Protein AF-A0A1E7I0K9-F1 (afdb_monomer)

pLDDT: mean 73.67, std 12.66, range [32.66, 89.25]

Solvent-accessible surface area (backbone atoms only — not comparable to full-atom values): 7750 Å² total; 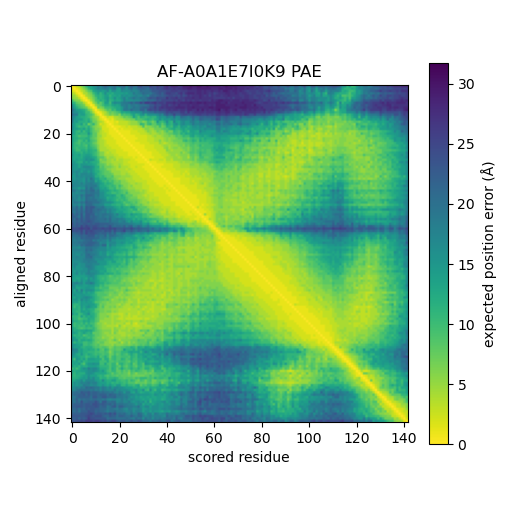per-residue (Å²): 136,71,78,50,78,56,78,58,86,56,80,85,50,50,67,59,52,52,52,54,49,51,54,52,34,52,51,27,48,54,51,21,54,49,36,53,50,50,47,52,51,50,51,54,49,50,53,52,54,50,54,51,52,49,57,52,44,71,72,54,91,46,74,67,61,40,52,53,49,52,52,52,50,52,54,49,50,52,52,52,52,54,50,46,54,51,44,51,22,52,25,35,11,27,48,47,30,28,53,52,48,52,49,54,51,53,48,41,72,77,35,70,74,58,75,50,82,50,68,88,67,35,69,71,26,35,69,44,41,68,58,54,52,52,53,52,53,56,60,75,77,109

Sequence (142 aa):
MLNIELKAKGWRNVPHKIGLLNILIEQAEAKGNHLDRLRQINFSMTLFIFAGLIGFGLNQQGLILRLCVIVVLICFMIFLSRYDNHLHKASHGWRKTRDNLILNLSELINDPYTILNLQTYCPEGEEKARDEDCDNIQKLWL

Structure (mmCIF, N/CA/C/O backbone):
data_AF-A0A1E7I0K9-F1
#
_entry.id   AF-A0A1E7I0K9-F1
#
loop_
_atom_site.group_PDB
_atom_site.id
_atom_site.type_symbol
_atom_site.label_atom_id
_atom_site.label_alt_id
_atom_site.label_comp_id
_atom_site.label_asym_id
_atom_site.label_entity_id
_atom_site.label_seq_id
_atom_site.pdbx_PDB_ins_code
_atom_site.Cartn_x
_atom_site.Cartn_y
_atom_site.Cartn_z
_atom_site.occupancy
_atom_site.B_iso_or_equiv
_atom_site.auth_seq_id
_atom_site.auth_comp_id
_atom_site.auth_asym_id
_atom_site.auth_atom_id
_atom_site.pdbx_PDB_model_num
ATOM 1 N N . MET A 1 1 ? 17.348 -6.706 -2.896 1.00 33.50 1 MET A N 1
ATOM 2 C CA . MET A 1 1 ? 17.410 -5.774 -4.039 1.00 33.50 1 MET A CA 1
ATOM 3 C C . MET A 1 1 ? 17.908 -6.578 -5.231 1.00 33.50 1 MET A C 1
ATOM 5 O O . MET A 1 1 ? 19.041 -7.035 -5.185 1.00 33.50 1 MET A O 1
ATOM 9 N N . LEU A 1 2 ? 17.049 -6.897 -6.203 1.00 32.66 2 LEU A N 1
ATOM 10 C CA . LEU A 1 2 ? 17.462 -7.651 -7.393 1.00 32.66 2 LEU A CA 1
ATOM 11 C C . LEU A 1 2 ? 17.765 -6.623 -8.487 1.00 32.66 2 LEU A C 1
ATOM 13 O O . LEU A 1 2 ? 16.839 -6.016 -9.018 1.00 32.66 2 LEU A O 1
ATOM 17 N N . ASN A 1 3 ? 19.050 -6.367 -8.736 1.00 38.56 3 ASN A N 1
ATOM 18 C CA . ASN A 1 3 ? 19.500 -5.406 -9.740 1.00 38.56 3 ASN A CA 1
ATOM 19 C C . ASN A 1 3 ? 19.616 -6.142 -11.078 1.00 38.56 3 ASN A C 1
ATOM 21 O O . ASN A 1 3 ? 20.462 -7.024 -11.223 1.00 38.56 3 ASN A O 1
ATOM 25 N N . ILE A 1 4 ? 18.730 -5.845 -12.028 1.00 50.22 4 ILE A N 1
ATOM 26 C CA . ILE A 1 4 ? 18.767 -6.461 -13.358 1.00 50.22 4 ILE A CA 1
ATOM 27 C C . ILE A 1 4 ? 19.453 -5.473 -14.305 1.00 50.22 4 ILE A C 1
ATOM 29 O O . ILE A 1 4 ? 18.836 -4.516 -14.767 1.00 50.22 4 ILE A O 1
ATOM 33 N N . GLU A 1 5 ? 20.732 -5.714 -14.600 1.00 48.47 5 GLU A N 1
ATOM 34 C CA . GLU A 1 5 ? 21.473 -4.960 -15.616 1.00 48.47 5 GLU A CA 1
ATOM 35 C C . GLU A 1 5 ? 21.166 -5.511 -17.016 1.00 48.47 5 GLU A C 1
ATOM 37 O O . GLU A 1 5 ? 21.614 -6.594 -17.400 1.00 48.47 5 GLU A O 1
ATOM 42 N N . LEU A 1 6 ? 20.415 -4.756 -17.822 1.00 53.12 6 LEU A N 1
ATOM 43 C CA . LEU A 1 6 ? 20.135 -5.122 -19.213 1.00 53.12 6 LEU A CA 1
ATOM 44 C C . LEU A 1 6 ? 21.111 -4.427 -20.170 1.00 53.12 6 LEU A C 1
ATOM 46 O O . LEU A 1 6 ? 20.832 -3.352 -20.706 1.00 53.12 6 LEU A O 1
ATOM 50 N N . LYS A 1 7 ? 22.240 -5.072 -20.479 1.00 47.78 7 LYS A N 1
ATOM 51 C CA . LYS A 1 7 ? 23.208 -4.567 -21.470 1.00 47.78 7 LYS A CA 1
ATOM 52 C C . LYS A 1 7 ? 22.760 -4.903 -22.902 1.00 47.78 7 LYS A C 1
ATOM 54 O O . LYS A 1 7 ? 22.631 -6.070 -23.262 1.00 47.78 7 LYS A O 1
ATOM 59 N N . ALA A 1 8 ? 22.500 -3.894 -23.743 1.00 49.53 8 ALA A N 1
ATOM 60 C CA . ALA A 1 8 ? 22.163 -4.117 -25.156 1.00 49.53 8 ALA A CA 1
ATOM 61 C C . ALA A 1 8 ? 23.432 -4.271 -26.007 1.00 49.53 8 ALA A C 1
ATOM 63 O O . ALA A 1 8 ? 24.223 -3.342 -26.129 1.00 49.53 8 ALA A O 1
ATOM 64 N N . LYS A 1 9 ? 23.586 -5.414 -26.680 1.00 44.59 9 LYS A N 1
ATOM 65 C CA . LYS A 1 9 ? 24.365 -5.507 -27.924 1.00 44.59 9 LYS A CA 1
ATOM 66 C C . LYS A 1 9 ? 23.399 -5.377 -29.112 1.00 44.59 9 LYS A C 1
ATOM 68 O O . LYS A 1 9 ? 22.933 -6.377 -29.645 1.00 44.59 9 LYS A O 1
ATOM 73 N N . GLY A 1 10 ? 23.085 -4.139 -29.500 1.00 50.81 10 GLY A N 1
ATOM 74 C CA . GLY A 1 10 ? 22.379 -3.803 -30.747 1.00 50.81 10 GLY A CA 1
ATOM 75 C C . GLY A 1 10 ? 20.839 -3.841 -30.727 1.00 50.81 10 GLY A C 1
ATOM 76 O O . GLY A 1 10 ? 20.209 -4.417 -29.839 1.00 50.81 10 GLY A O 1
ATOM 77 N N . TRP A 1 11 ? 20.250 -3.243 -31.774 1.00 50.62 11 TRP A N 1
ATOM 78 C CA . TRP A 1 11 ? 18.811 -2.997 -31.996 1.00 50.62 11 TRP A CA 1
ATOM 79 C C . TRP A 1 11 ? 17.902 -4.238 -31.919 1.00 50.62 11 TRP A C 1
ATOM 81 O O . TRP A 1 11 ? 16.704 -4.112 -31.685 1.00 50.62 11 TRP A O 1
ATOM 91 N N . ARG A 1 12 ? 18.456 -5.450 -32.055 1.00 54.59 12 ARG A N 1
ATOM 92 C CA . ARG A 1 12 ? 17.699 -6.716 -31.989 1.00 54.59 12 ARG A CA 1
ATOM 93 C C . ARG A 1 12 ? 17.080 -7.003 -30.617 1.00 54.59 12 ARG A C 1
ATOM 95 O O . ARG A 1 12 ? 16.082 -7.709 -30.552 1.00 54.59 12 ARG A O 1
ATOM 102 N N . ASN A 1 13 ? 17.634 -6.444 -29.540 1.00 62.62 13 ASN A N 1
ATOM 103 C CA . ASN A 1 13 ? 17.165 -6.709 -28.174 1.00 62.62 13 ASN A CA 1
ATOM 104 C C . ASN A 1 13 ? 16.225 -5.621 -27.626 1.00 62.62 13 ASN A C 1
ATOM 106 O O . ASN A 1 13 ? 15.636 -5.807 -26.565 1.00 62.62 13 ASN A O 1
ATOM 110 N N . VAL A 1 14 ? 16.063 -4.503 -28.340 1.00 64.12 14 VAL A N 1
ATOM 111 C CA . VAL A 1 14 ? 15.191 -3.381 -27.954 1.00 64.12 14 VAL A CA 1
ATOM 112 C C . VAL A 1 14 ? 13.721 -3.804 -27.783 1.00 64.12 14 VAL A C 1
ATOM 114 O O . VAL A 1 14 ? 13.178 -3.540 -26.711 1.00 64.12 14 VAL A O 1
ATOM 117 N N . PRO A 1 15 ? 13.076 -4.533 -28.722 1.00 70.12 15 PRO A N 1
ATOM 118 C CA . PRO A 1 15 ? 11.684 -4.961 -28.536 1.00 70.12 15 PRO A CA 1
ATOM 119 C C . PRO A 1 15 ? 11.502 -5.907 -27.339 1.00 70.12 15 PRO A C 1
ATOM 121 O O . PRO A 1 15 ? 10.500 -5.821 -26.633 1.00 70.12 15 PRO A O 1
ATOM 124 N N . HIS A 1 16 ? 12.489 -6.762 -27.047 1.00 70.44 16 HIS A N 1
ATOM 125 C CA . HIS A 1 16 ? 12.440 -7.637 -25.872 1.00 70.44 16 HIS A CA 1
ATOM 126 C C . HIS A 1 16 ? 12.564 -6.841 -24.560 1.00 70.44 16 HIS A C 1
ATOM 128 O O . HIS A 1 16 ? 11.843 -7.122 -23.601 1.00 70.44 16 HIS A O 1
ATOM 134 N N . LYS A 1 17 ? 13.445 -5.834 -24.512 1.00 68.50 17 LYS A N 1
ATOM 135 C CA . LYS A 1 17 ? 13.586 -4.943 -23.351 1.00 68.50 17 LYS A CA 1
ATOM 136 C C . LYS A 1 17 ? 12.319 -4.124 -23.097 1.00 68.50 17 LYS A C 1
ATOM 138 O O . LYS A 1 17 ? 11.888 -4.036 -21.954 1.00 68.50 17 LYS A O 1
ATOM 143 N N . ILE A 1 18 ? 11.709 -3.587 -24.156 1.00 75.62 18 ILE A N 1
ATOM 144 C CA . ILE A 1 18 ? 10.428 -2.867 -24.085 1.00 75.62 18 ILE A CA 1
ATOM 145 C C . ILE A 1 18 ? 9.327 -3.788 -23.545 1.00 75.62 18 ILE A C 1
ATOM 147 O O . ILE A 1 18 ? 8.600 -3.402 -22.636 1.00 75.62 18 ILE A O 1
ATOM 151 N N . GLY A 1 19 ? 9.251 -5.033 -24.030 1.00 77.31 19 GLY A N 1
ATOM 152 C CA . GLY A 1 19 ? 8.293 -6.020 -23.526 1.00 77.31 19 GLY A CA 1
ATOM 153 C C . GLY A 1 19 ? 8.469 -6.333 -22.036 1.00 77.31 19 GLY A C 1
ATOM 154 O O . GLY A 1 19 ? 7.489 -6.368 -21.297 1.00 77.31 19 GLY A O 1
ATOM 155 N N . LEU A 1 20 ? 9.712 -6.502 -21.568 1.00 77.00 20 LEU A N 1
ATOM 156 C CA . LEU A 1 20 ? 9.998 -6.707 -20.141 1.00 77.00 20 LEU A CA 1
ATOM 157 C C . LEU A 1 20 ? 9.619 -5.488 -19.292 1.00 77.00 20 LEU A C 1
ATOM 159 O O . LEU A 1 20 ? 9.048 -5.661 -18.217 1.00 77.00 20 LEU A O 1
ATOM 163 N N . LEU A 1 21 ? 9.902 -4.270 -19.764 1.00 76.00 21 LEU A N 1
ATOM 164 C CA . LEU A 1 21 ? 9.496 -3.054 -19.061 1.00 76.00 21 LEU A CA 1
ATOM 165 C C . LEU A 1 21 ? 7.976 -2.927 -18.966 1.00 76.00 21 LEU A C 1
ATOM 167 O O . LEU A 1 21 ? 7.480 -2.632 -17.885 1.00 76.00 21 LEU A O 1
ATOM 171 N N . ASN A 1 22 ? 7.244 -3.198 -20.047 1.00 80.88 22 ASN A N 1
ATOM 172 C CA . ASN A 1 22 ? 5.782 -3.149 -20.032 1.00 80.88 22 ASN A CA 1
ATOM 173 C C . ASN A 1 22 ? 5.193 -4.125 -19.007 1.00 80.88 22 ASN A C 1
ATOM 175 O O . ASN A 1 22 ? 4.329 -3.734 -18.230 1.00 80.88 22 ASN A O 1
ATOM 179 N N . ILE A 1 23 ? 5.722 -5.351 -18.921 1.00 83.44 23 ILE A N 1
ATOM 180 C CA . ILE A 1 23 ? 5.297 -6.323 -17.901 1.00 83.44 23 ILE A CA 1
ATOM 181 C C . ILE A 1 23 ? 5.558 -5.784 -16.486 1.00 83.44 23 ILE A C 1
ATOM 183 O O . ILE A 1 23 ? 4.717 -5.930 -15.601 1.00 83.44 23 ILE A O 1
ATOM 187 N N . LEU A 1 24 ? 6.714 -5.155 -16.247 1.00 77.56 24 LEU A N 1
ATOM 188 C CA . LEU A 1 24 ? 7.040 -4.577 -14.939 1.00 77.56 24 LEU A CA 1
ATOM 189 C C . LEU A 1 24 ? 6.154 -3.367 -14.598 1.00 77.56 24 LEU A C 1
ATOM 191 O O . LEU A 1 24 ? 5.765 -3.218 -13.440 1.00 77.56 24 LEU A O 1
ATOM 195 N N . ILE A 1 25 ? 5.807 -2.539 -15.587 1.00 82.69 25 ILE A N 1
ATOM 196 C CA . ILE A 1 25 ? 4.885 -1.403 -15.438 1.00 82.69 25 ILE A CA 1
ATOM 197 C C . ILE A 1 25 ? 3.489 -1.909 -15.065 1.00 82.69 25 ILE A C 1
ATOM 199 O O . ILE A 1 25 ? 2.944 -1.472 -14.053 1.00 82.69 25 ILE A O 1
ATOM 203 N N . GLU A 1 26 ? 2.949 -2.875 -15.814 1.00 83.12 26 GLU A N 1
ATOM 204 C CA . GLU A 1 26 ? 1.640 -3.479 -15.532 1.00 83.12 26 GLU A CA 1
ATOM 205 C C . GLU A 1 26 ? 1.602 -4.118 -14.139 1.00 83.12 26 GLU A C 1
ATOM 207 O O . GLU A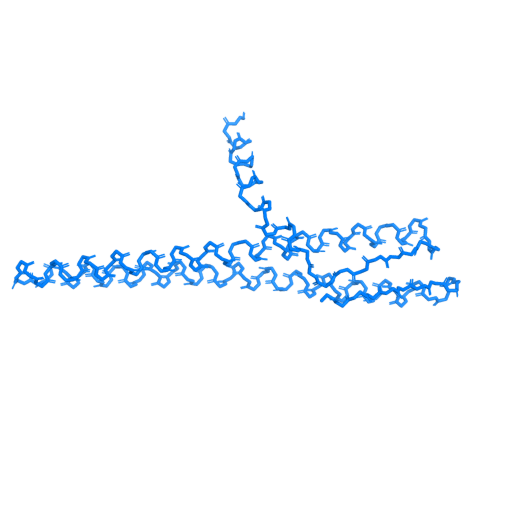 1 26 ? 0.629 -3.962 -13.400 1.00 83.12 26 GLU A O 1
ATOM 212 N N . GLN A 1 27 ? 2.675 -4.801 -13.728 1.00 80.94 27 GLN A N 1
ATOM 213 C CA . GLN A 1 27 ? 2.772 -5.372 -12.384 1.00 80.94 27 GLN A CA 1
ATOM 214 C C . GLN A 1 27 ? 2.818 -4.301 -11.289 1.00 80.94 27 GLN A C 1
ATOM 216 O O . GLN A 1 27 ? 2.181 -4.473 -10.246 1.00 80.94 27 GLN A O 1
ATOM 221 N N . ALA A 1 28 ? 3.568 -3.215 -11.493 1.00 75.62 28 ALA A N 1
ATOM 222 C CA . ALA A 1 28 ? 3.644 -2.114 -10.537 1.00 75.62 28 ALA A CA 1
ATOM 223 C C . ALA A 1 28 ? 2.289 -1.402 -10.397 1.00 75.62 28 ALA A C 1
ATOM 225 O O . ALA A 1 28 ? 1.843 -1.139 -9.279 1.00 75.62 28 ALA A O 1
ATOM 226 N N . GLU A 1 29 ? 1.596 -1.167 -11.512 1.00 80.12 29 GLU A N 1
ATOM 227 C CA . GLU A 1 29 ? 0.260 -0.573 -11.533 1.00 80.12 29 GLU A CA 1
ATOM 228 C C . GLU A 1 29 ? -0.787 -1.484 -10.881 1.00 80.12 29 GLU A C 1
ATOM 230 O O . GLU A 1 29 ? -1.545 -1.038 -10.017 1.00 80.12 29 GLU A O 1
ATOM 235 N N . ALA A 1 30 ? -0.788 -2.780 -11.209 1.00 81.75 30 ALA A N 1
ATOM 236 C CA . ALA A 1 30 ? -1.682 -3.752 -10.590 1.00 81.75 30 ALA A CA 1
ATOM 237 C C . ALA A 1 30 ? -1.488 -3.817 -9.067 1.00 81.75 30 ALA A C 1
ATOM 239 O O . ALA A 1 30 ? -2.468 -3.889 -8.323 1.00 81.75 30 ALA A O 1
ATOM 240 N N . LYS A 1 31 ? -0.239 -3.747 -8.584 1.00 78.81 31 LYS A N 1
ATOM 241 C CA . LYS A 1 31 ? 0.062 -3.713 -7.145 1.00 78.81 31 LYS A CA 1
ATOM 242 C C . LYS A 1 31 ? -0.387 -2.415 -6.480 1.00 78.81 31 LYS A C 1
ATOM 244 O O . LYS A 1 31 ? -0.998 -2.491 -5.416 1.00 78.81 31 LYS A O 1
ATOM 249 N N . GLY A 1 32 ? -0.145 -1.259 -7.099 1.00 76.06 32 GLY A N 1
ATOM 250 C CA . GLY A 1 32 ? -0.649 0.027 -6.606 1.00 76.06 32 GLY A CA 1
ATOM 251 C C . GLY A 1 32 ? -2.176 0.026 -6.472 1.00 76.06 32 GLY A C 1
ATOM 252 O O . GLY A 1 32 ? -2.709 0.268 -5.390 1.00 76.06 32 GLY A O 1
ATOM 253 N N . ASN A 1 33 ? -2.879 -0.384 -7.532 1.00 81.69 33 ASN A N 1
ATOM 254 C CA . ASN A 1 33 ? -4.342 -0.476 -7.547 1.00 81.69 33 ASN A CA 1
ATOM 255 C C . ASN A 1 33 ? -4.881 -1.499 -6.534 1.00 81.69 33 ASN A C 1
ATOM 257 O O . ASN A 1 33 ? -5.922 -1.278 -5.909 1.00 81.69 33 ASN A O 1
ATOM 261 N N . HIS A 1 34 ? -4.183 -2.621 -6.339 1.00 83.25 34 HIS A N 1
ATOM 262 C CA . HIS A 1 34 ? -4.561 -3.613 -5.335 1.00 83.25 34 HIS A CA 1
ATOM 263 C C . HIS A 1 34 ? -4.463 -3.052 -3.910 1.00 83.25 34 HIS A C 1
ATOM 265 O O . HIS A 1 34 ? -5.373 -3.264 -3.107 1.00 83.25 34 HIS A O 1
ATOM 271 N N . LEU A 1 35 ? -3.401 -2.303 -3.605 1.00 80.50 35 LEU A N 1
ATOM 272 C CA . LEU A 1 35 ? -3.226 -1.659 -2.303 1.00 80.50 35 LEU A CA 1
ATOM 273 C C . LEU A 1 35 ? -4.290 -0.588 -2.054 1.00 80.50 35 LEU A C 1
ATOM 275 O O . LEU A 1 35 ? -4.876 -0.563 -0.974 1.00 80.50 35 LEU A O 1
ATOM 279 N N . ASP A 1 36 ? -4.611 0.235 -3.052 1.00 78.50 36 ASP A N 1
ATOM 280 C CA . ASP A 1 36 ? -5.677 1.237 -2.938 1.00 78.50 36 ASP A CA 1
ATOM 281 C C . ASP A 1 36 ? -7.048 0.584 -2.685 1.00 78.50 36 ASP A C 1
ATOM 283 O O . ASP A 1 36 ? -7.808 1.027 -1.818 1.00 78.50 36 ASP A O 1
ATOM 287 N N . ARG A 1 37 ? -7.339 -0.541 -3.351 1.00 82.38 37 ARG A N 1
ATOM 288 C CA . ARG A 1 37 ? -8.552 -1.329 -3.087 1.00 82.38 37 ARG A CA 1
ATOM 289 C C . ARG A 1 37 ? -8.578 -1.892 -1.664 1.00 82.38 37 ARG A C 1
ATOM 291 O O . ARG A 1 37 ? -9.624 -1.858 -1.017 1.00 82.38 37 ARG A O 1
ATOM 298 N N . LEU A 1 38 ? -7.450 -2.396 -1.159 1.00 81.94 38 LEU A N 1
ATOM 299 C CA . LEU A 1 38 ? -7.342 -2.877 0.222 1.00 81.94 38 LEU A CA 1
ATOM 300 C C . LEU A 1 38 ? -7.570 -1.754 1.235 1.00 81.94 38 LEU A C 1
ATOM 302 O O . LEU A 1 38 ? -8.259 -1.978 2.228 1.00 81.94 38 LEU A O 1
ATOM 306 N N . ARG A 1 39 ? -7.068 -0.542 0.972 1.00 83.06 39 ARG A N 1
ATOM 307 C CA . ARG A 1 39 ? -7.334 0.637 1.811 1.00 83.06 39 ARG A CA 1
ATOM 308 C C . ARG A 1 39 ? -8.818 0.979 1.853 1.00 83.06 39 ARG A C 1
ATOM 310 O O . ARG A 1 39 ? -9.364 1.176 2.935 1.00 83.06 39 ARG A O 1
ATOM 317 N N . GLN A 1 40 ? -9.494 0.969 0.703 1.00 82.56 40 GLN A N 1
ATOM 318 C CA . GLN A 1 40 ? -10.935 1.219 0.638 1.00 82.56 40 GLN A CA 1
ATOM 319 C C . GLN A 1 40 ? -11.734 0.168 1.426 1.00 82.56 40 GLN A C 1
ATOM 321 O O . GLN A 1 40 ? -12.612 0.524 2.209 1.00 82.56 40 GLN A O 1
ATOM 326 N N . ILE A 1 41 ? -11.389 -1.117 1.283 1.00 85.12 41 ILE A N 1
ATOM 327 C CA . ILE A 1 41 ? -12.011 -2.206 2.055 1.00 85.12 41 ILE A CA 1
ATOM 328 C C . ILE A 1 41 ? -11.741 -2.030 3.552 1.00 85.12 41 ILE A C 1
ATOM 330 O O . ILE A 1 41 ? -12.663 -2.159 4.357 1.00 85.12 41 ILE A O 1
ATOM 334 N N . ASN A 1 42 ? -10.502 -1.709 3.931 1.00 81.25 42 ASN A N 1
ATOM 335 C CA . ASN A 1 42 ? -10.123 -1.488 5.321 1.00 81.25 42 ASN A CA 1
ATOM 336 C C . ASN A 1 42 ? -10.924 -0.331 5.933 1.00 81.25 42 ASN A C 1
ATOM 338 O O . ASN A 1 42 ? -11.459 -0.468 7.031 1.00 81.25 42 ASN A O 1
ATOM 342 N N . PHE A 1 43 ? -11.088 0.774 5.204 1.00 82.31 43 PHE A N 1
ATOM 343 C CA . PHE A 1 43 ? -11.906 1.907 5.632 1.00 82.31 43 PHE A CA 1
ATOM 344 C C . PHE A 1 43 ? -13.381 1.518 5.820 1.00 82.31 43 PHE A C 1
ATOM 346 O O . PHE A 1 43 ? -13.963 1.792 6.870 1.00 82.31 43 PHE A O 1
ATOM 353 N N . SER A 1 44 ? -13.977 0.810 4.855 1.00 83.62 44 SER A N 1
ATOM 354 C CA . SER A 1 44 ? -15.363 0.335 4.961 1.00 83.62 44 SER A CA 1
ATOM 355 C C . SER A 1 44 ? -15.570 -0.632 6.133 1.00 83.62 44 SER A C 1
ATOM 357 O O . SER A 1 44 ? -16.536 -0.488 6.881 1.00 83.62 44 SER A O 1
ATOM 359 N N . MET A 1 45 ? -14.651 -1.581 6.340 1.00 81.12 45 MET A N 1
ATOM 360 C CA . MET A 1 45 ? -14.700 -2.511 7.475 1.00 81.12 45 MET A CA 1
ATOM 361 C C . MET A 1 45 ? -14.544 -1.785 8.811 1.00 81.12 45 MET A C 1
ATOM 363 O O . MET A 1 45 ? -15.277 -2.068 9.758 1.00 81.12 45 MET A O 1
ATOM 367 N N . THR A 1 46 ? -13.636 -0.809 8.876 1.00 82.38 46 THR A N 1
ATOM 368 C CA . THR A 1 46 ? -13.431 0.037 10.058 1.00 82.38 46 THR A CA 1
ATOM 369 C C . THR A 1 46 ? -14.718 0.761 10.437 1.00 82.38 46 THR A C 1
ATOM 371 O O . THR A 1 46 ? -15.130 0.709 11.595 1.00 82.38 46 THR A O 1
ATOM 374 N N . LEU A 1 47 ? -15.386 1.390 9.464 1.00 84.81 47 LEU A N 1
ATOM 375 C CA . LEU A 1 47 ? -16.658 2.081 9.682 1.00 84.81 47 LEU A CA 1
ATOM 376 C C . LEU A 1 47 ? -17.751 1.135 10.182 1.00 84.81 47 LEU A C 1
ATOM 378 O O . LEU A 1 47 ? -18.487 1.483 11.104 1.00 84.81 47 LEU A O 1
ATOM 382 N N . PHE A 1 48 ? -17.842 -0.065 9.608 1.00 86.50 48 PHE A N 1
ATOM 383 C CA . PHE A 1 48 ? -18.840 -1.050 10.014 1.00 86.50 48 PHE A CA 1
ATOM 384 C C . PHE A 1 48 ? -18.615 -1.537 11.453 1.00 86.50 48 PHE A C 1
ATOM 386 O O . PHE A 1 48 ? -19.546 -1.550 12.259 1.00 86.50 48 PHE A O 1
ATOM 393 N N . ILE A 1 49 ? -17.369 -1.874 11.803 1.00 84.19 49 ILE A N 1
ATOM 394 C CA . ILE A 1 49 ? -16.985 -2.282 13.162 1.00 84.19 49 ILE A CA 1
ATOM 395 C C . ILE A 1 49 ? -17.249 -1.147 14.155 1.00 84.19 49 ILE A C 1
ATOM 397 O O . ILE A 1 49 ? -17.801 -1.380 15.230 1.00 84.19 49 ILE A O 1
ATOM 401 N N . PHE A 1 50 ? -16.906 0.088 13.787 1.00 83.50 50 PHE A N 1
ATOM 402 C CA . PHE A 1 50 ? -17.142 1.267 14.611 1.00 83.50 50 PHE A CA 1
ATOM 403 C C . PHE A 1 50 ? -18.635 1.488 14.882 1.00 83.50 50 PHE A C 1
ATOM 405 O O . PHE A 1 50 ? -19.033 1.636 16.037 1.00 83.50 50 PHE A O 1
ATOM 412 N N . ALA A 1 51 ? -19.474 1.437 13.843 1.00 86.25 51 ALA A N 1
ATOM 413 C CA . ALA A 1 51 ? -20.922 1.565 13.979 1.00 86.25 51 ALA A CA 1
ATOM 414 C C . ALA A 1 51 ? -21.517 0.453 14.862 1.00 86.25 51 ALA A C 1
ATOM 416 O O . ALA A 1 51 ? -22.335 0.734 15.740 1.00 86.25 51 ALA A O 1
ATOM 417 N N . GLY A 1 52 ? -21.062 -0.793 14.685 1.00 84.44 52 GLY A N 1
ATOM 418 C CA . GLY A 1 52 ? -21.489 -1.931 15.502 1.00 84.44 52 GLY A CA 1
ATOM 419 C C . GLY A 1 52 ? -21.107 -1.786 16.978 1.00 84.44 52 GLY A C 1
ATOM 420 O O . GLY A 1 52 ? -21.939 -2.001 17.859 1.00 84.44 52 GLY A O 1
ATOM 421 N N . LEU A 1 53 ? -19.872 -1.364 17.260 1.00 81.44 53 LEU A N 1
ATOM 422 C CA . LEU A 1 53 ? -19.373 -1.175 18.624 1.00 81.44 53 LEU A CA 1
ATOM 423 C C . LEU A 1 53 ? -20.022 0.021 19.333 1.00 81.44 53 LEU A C 1
ATOM 425 O O . LEU A 1 53 ? -20.319 -0.077 20.523 1.00 81.44 53 LEU A O 1
ATOM 429 N N . ILE A 1 54 ? -20.305 1.118 18.624 1.00 82.94 54 ILE A N 1
ATOM 430 C CA . ILE A 1 54 ? -21.086 2.235 19.178 1.00 82.94 54 ILE A CA 1
ATOM 431 C C . ILE A 1 54 ? -22.516 1.796 19.480 1.00 82.94 54 ILE A C 1
ATOM 433 O O . ILE A 1 54 ? -23.003 2.041 20.584 1.00 82.94 54 ILE A O 1
ATOM 437 N N . GLY A 1 55 ? -23.180 1.117 18.539 1.00 82.94 55 GLY A N 1
ATOM 438 C CA . GLY A 1 55 ? -24.537 0.605 18.743 1.00 82.94 55 GLY A CA 1
ATOM 439 C C . GLY A 1 55 ? -24.624 -0.340 19.945 1.00 82.94 55 GLY A C 1
ATOM 440 O O . GLY A 1 55 ? -25.534 -0.226 20.767 1.00 82.94 55 GLY A O 1
ATOM 441 N N . PHE A 1 56 ? -23.630 -1.215 20.108 1.00 81.25 56 PHE A N 1
ATOM 442 C CA . PHE A 1 56 ? -23.504 -2.073 21.284 1.00 81.25 56 PHE A CA 1
ATOM 443 C C . PHE A 1 56 ? -23.261 -1.267 22.571 1.00 81.25 56 PHE A C 1
ATOM 445 O O . PHE A 1 56 ? -23.925 -1.502 23.579 1.00 81.25 56 PHE A O 1
ATOM 452 N N . GLY A 1 57 ? -22.351 -0.288 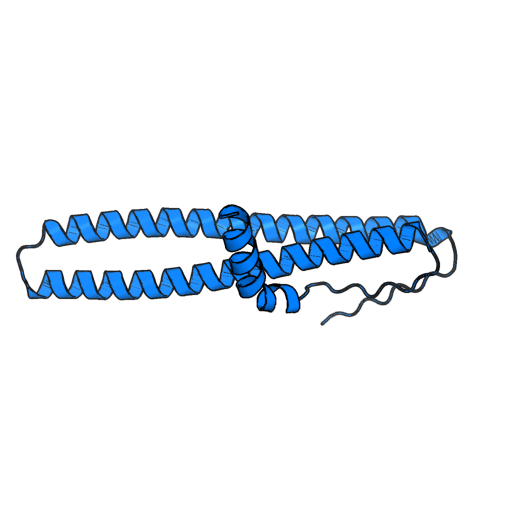22.542 1.00 76.94 57 GLY A N 1
ATOM 453 C CA . GLY A 1 57 ? -22.020 0.554 23.694 1.00 76.94 57 GLY A CA 1
ATOM 454 C C . GLY A 1 57 ? -23.191 1.404 24.202 1.00 76.94 57 GLY A C 1
ATOM 455 O O . GLY A 1 57 ? -23.327 1.592 25.412 1.00 76.94 57 GLY A O 1
ATOM 456 N N . LEU A 1 58 ? -24.066 1.868 23.304 1.00 79.12 58 LEU A N 1
ATOM 457 C CA . LEU A 1 58 ? -25.271 2.631 23.653 1.00 79.12 58 LEU A CA 1
ATOM 458 C C . LEU A 1 58 ? -26.340 1.770 24.348 1.00 79.12 58 LEU A C 1
ATOM 460 O O . LEU A 1 58 ? -27.023 2.263 25.244 1.00 79.12 58 LEU A O 1
ATOM 464 N N . ASN A 1 59 ? -26.444 0.486 23.992 1.00 79.06 59 ASN A N 1
ATOM 465 C CA . ASN A 1 59 ? -27.428 -0.447 24.559 1.00 79.06 59 ASN A CA 1
ATOM 466 C C . ASN A 1 59 ? -27.017 -1.066 25.909 1.00 79.06 59 ASN A C 1
ATOM 468 O O . ASN A 1 59 ? -27.837 -1.702 26.568 1.00 79.06 59 ASN A O 1
ATOM 472 N N . GLN A 1 60 ? -25.769 -0.893 26.348 1.00 75.00 60 GLN A N 1
ATOM 473 C CA . GLN A 1 60 ? -25.274 -1.469 27.601 1.00 75.00 60 GLN A CA 1
ATOM 474 C C . GLN A 1 60 ? -25.599 -0.579 28.814 1.00 75.00 60 GLN A C 1
ATOM 476 O O . GLN A 1 60 ? -25.290 0.622 28.840 1.00 75.00 60 GLN A O 1
ATOM 481 N N . GLN A 1 61 ? -26.184 -1.180 29.857 1.00 66.56 61 GLN A N 1
ATOM 482 C CA . GLN A 1 61 ? -26.396 -0.559 31.168 1.00 66.56 61 GLN A CA 1
ATOM 483 C C . GLN A 1 61 ? -25.270 -0.992 32.118 1.00 66.56 61 GLN A C 1
ATOM 485 O O . GLN A 1 61 ? -25.289 -2.079 32.684 1.00 66.56 61 GLN A O 1
ATOM 490 N N . GLY A 1 62 ? -24.246 -0.148 32.255 1.00 76.38 62 GLY A N 1
ATOM 491 C CA . GLY A 1 62 ? -23.098 -0.406 33.126 1.00 76.38 62 GLY A CA 1
ATOM 492 C C . GLY A 1 62 ? -21.899 0.463 32.758 1.00 76.38 62 GLY A C 1
ATOM 493 O O . GLY A 1 62 ? -21.383 0.384 31.645 1.00 76.38 62 GLY A O 1
ATOM 494 N N . LEU A 1 63 ? -21.444 1.300 33.693 1.00 77.06 63 LEU A N 1
ATOM 495 C CA . LEU A 1 63 ? -20.387 2.292 33.452 1.00 77.06 63 LEU A CA 1
ATOM 496 C C . LEU A 1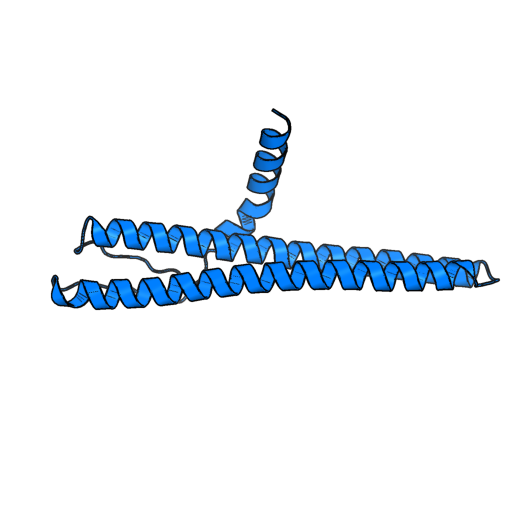 63 ? -19.042 1.622 33.105 1.00 77.06 63 LEU A C 1
ATOM 498 O O . LEU A 1 63 ? -18.360 2.047 32.177 1.00 77.06 63 LEU A O 1
ATOM 502 N N . ILE A 1 64 ? -18.719 0.509 33.773 1.00 83.69 64 ILE A N 1
ATOM 503 C CA . ILE A 1 64 ? -17.504 -0.289 33.524 1.00 83.69 64 ILE A CA 1
ATOM 504 C C . ILE A 1 64 ? -17.517 -0.890 32.112 1.00 83.69 64 ILE A C 1
ATOM 506 O O . ILE A 1 64 ? -16.530 -0.804 31.387 1.00 83.69 64 ILE A O 1
ATOM 510 N N . LEU A 1 65 ? -18.653 -1.448 31.690 1.00 80.25 65 LEU A N 1
ATOM 511 C CA . LEU A 1 65 ? -18.782 -2.114 30.394 1.00 80.25 65 LEU A CA 1
ATOM 512 C C . LEU A 1 65 ? -18.688 -1.104 29.237 1.00 80.25 65 LEU A C 1
ATOM 514 O O . LEU A 1 65 ? -18.031 -1.374 28.233 1.00 80.25 65 LEU A O 1
ATOM 518 N N . ARG A 1 66 ? -19.237 0.105 29.421 1.00 80.12 66 ARG A N 1
ATOM 519 C CA . ARG A 1 66 ? -19.058 1.232 28.487 1.00 80.12 66 ARG A CA 1
ATOM 520 C C . ARG A 1 66 ? -17.597 1.664 28.370 1.00 80.12 66 ARG A C 1
ATOM 522 O O . ARG A 1 66 ? -17.123 1.870 27.256 1.00 80.12 66 ARG A O 1
ATOM 529 N N . LEU A 1 67 ? -16.872 1.760 29.488 1.00 83.62 67 LEU A N 1
ATOM 530 C CA . LEU A 1 67 ? -15.441 2.087 29.477 1.00 83.62 67 LEU A CA 1
ATOM 531 C C . LEU A 1 67 ? -14.623 1.028 28.725 1.00 83.62 67 LEU A C 1
ATOM 533 O O . LEU A 1 67 ? -13.788 1.390 27.899 1.00 83.62 67 LEU A O 1
ATOM 537 N N . CYS A 1 68 ? -14.903 -0.263 28.933 1.00 86.00 68 CYS A N 1
ATOM 538 C CA . CYS A 1 68 ? -14.250 -1.339 28.183 1.00 86.00 68 CYS A CA 1
ATOM 539 C C . CYS A 1 68 ? -14.478 -1.212 26.668 1.00 86.00 68 CYS A C 1
ATOM 541 O O . CYS A 1 68 ? -13.527 -1.332 25.898 1.00 86.00 68 CYS A O 1
ATOM 543 N N . VAL A 1 69 ? -15.709 -0.914 26.233 1.00 84.50 69 VAL A N 1
ATOM 544 C CA . VAL A 1 69 ? -16.032 -0.718 24.807 1.00 84.50 69 VAL A CA 1
ATOM 545 C C . VAL A 1 69 ? -15.283 0.485 24.223 1.00 84.50 69 VAL A C 1
ATOM 547 O O . VAL A 1 69 ? -14.741 0.384 23.124 1.00 84.50 69 VAL A O 1
ATOM 550 N N . ILE A 1 70 ? -15.184 1.596 24.962 1.00 83.75 70 ILE A N 1
ATOM 551 C CA . ILE A 1 70 ? -14.426 2.785 24.535 1.00 83.75 70 ILE A CA 1
ATOM 552 C C . ILE A 1 70 ? -12.936 2.462 24.365 1.00 83.75 70 ILE A C 1
ATOM 554 O O . ILE A 1 70 ? -12.339 2.844 23.360 1.00 83.75 70 ILE A O 1
ATOM 558 N N . VAL A 1 71 ? -12.329 1.738 25.309 1.00 88.31 71 VAL A N 1
ATOM 559 C CA . VAL A 1 71 ? -10.911 1.353 25.210 1.00 88.31 71 VAL A CA 1
ATOM 560 C C . VAL A 1 71 ? -10.673 0.469 23.986 1.00 88.31 71 VAL A C 1
ATOM 562 O O . VAL A 1 71 ? -9.745 0.724 23.219 1.00 88.31 71 VAL A O 1
ATOM 565 N N . VAL A 1 72 ? -11.539 -0.522 23.751 1.00 87.25 72 VAL A N 1
ATOM 566 C CA . VAL A 1 72 ? -11.458 -1.394 22.568 1.00 87.25 72 VAL A CA 1
ATOM 567 C C . VAL A 1 72 ? -11.583 -0.579 21.280 1.00 87.25 72 VAL A C 1
ATOM 569 O O . VAL A 1 72 ? -10.781 -0.770 20.368 1.00 87.25 72 VAL A O 1
ATOM 572 N N . LEU A 1 73 ? -12.521 0.371 21.219 1.00 84.38 73 LEU A N 1
ATOM 573 C CA . LEU A 1 73 ? -12.684 1.284 20.084 1.00 84.38 73 LEU A CA 1
ATOM 574 C C . LEU A 1 73 ? -11.408 2.086 19.796 1.00 84.38 73 LEU A C 1
ATOM 576 O O . LEU A 1 73 ? -10.962 2.133 18.651 1.00 84.38 73 LEU A O 1
ATOM 580 N N . ILE A 1 74 ? -10.793 2.671 20.827 1.00 86.38 74 ILE A N 1
ATOM 581 C CA . ILE A 1 74 ? -9.549 3.440 20.687 1.00 86.38 74 ILE A CA 1
ATOM 582 C C . ILE A 1 74 ? -8.415 2.541 20.180 1.00 86.38 74 ILE A C 1
ATOM 584 O O . ILE A 1 74 ? -7.720 2.903 19.229 1.00 86.38 74 ILE A O 1
ATOM 588 N N . CYS A 1 75 ? -8.242 1.353 20.766 1.00 89.25 75 CYS A N 1
ATOM 589 C CA . CYS A 1 75 ? -7.223 0.400 20.328 1.00 89.25 75 CYS A CA 1
ATOM 590 C C . CYS A 1 75 ? -7.418 -0.017 18.863 1.00 89.25 75 CYS A C 1
ATOM 592 O O . CYS A 1 75 ? -6.449 -0.030 18.099 1.00 89.25 75 CYS A O 1
ATOM 594 N N . PHE A 1 76 ? -8.657 -0.300 18.451 1.00 86.00 76 PHE A N 1
ATOM 595 C CA . PHE A 1 76 ? -8.980 -0.629 17.063 1.00 86.00 76 PHE A CA 1
ATOM 596 C C . PHE A 1 76 ? -8.675 0.530 16.115 1.00 86.00 76 PHE A C 1
ATOM 598 O O . PHE A 1 76 ? -8.041 0.312 15.085 1.00 86.00 76 PHE A O 1
ATOM 605 N N . MET A 1 77 ? -9.059 1.761 16.463 1.00 83.88 77 MET A N 1
ATOM 606 C CA . MET A 1 77 ? -8.769 2.936 15.636 1.00 83.88 77 MET A CA 1
ATOM 607 C C . MET A 1 77 ? -7.267 3.162 15.458 1.00 83.88 77 MET A C 1
ATOM 609 O O . MET A 1 77 ? -6.818 3.418 14.342 1.00 83.88 77 MET A O 1
ATOM 613 N N . ILE A 1 78 ? -6.473 3.011 16.523 1.00 87.50 78 ILE A N 1
ATOM 614 C CA . ILE A 1 78 ? -5.010 3.126 16.440 1.00 87.50 78 ILE A CA 1
ATOM 615 C C . ILE A 1 78 ? -4.437 2.039 15.525 1.00 87.50 78 ILE A C 1
ATOM 617 O O . ILE A 1 78 ? -3.603 2.335 14.667 1.00 87.50 78 ILE A O 1
ATOM 621 N N . PHE A 1 79 ? -4.881 0.790 15.688 1.00 87.12 79 PHE A N 1
ATOM 622 C CA . PHE A 1 79 ? -4.408 -0.327 14.873 1.00 87.12 79 PHE A CA 1
ATOM 623 C C . PHE A 1 79 ? -4.743 -0.130 13.388 1.00 87.12 79 PHE A C 1
ATOM 625 O O . PHE A 1 79 ? -3.863 -0.228 12.533 1.00 87.12 79 PHE A O 1
ATOM 632 N N . LEU A 1 80 ? -5.991 0.226 13.084 1.00 82.38 80 LEU A N 1
ATOM 633 C CA . LEU A 1 80 ? -6.465 0.441 11.717 1.00 82.38 80 LEU A CA 1
ATOM 634 C C . LEU A 1 80 ? -5.802 1.662 11.071 1.00 82.38 80 LEU A C 1
ATOM 636 O O . LEU A 1 80 ? -5.430 1.595 9.903 1.00 82.38 80 LEU A O 1
ATOM 640 N N . SER A 1 81 ? -5.561 2.732 11.835 1.00 82.19 81 SER A N 1
ATOM 641 C CA . SER A 1 81 ? -4.812 3.903 11.367 1.00 82.19 81 SER A CA 1
ATOM 642 C C . SER A 1 81 ? -3.356 3.565 11.032 1.00 82.19 81 SER A C 1
ATOM 644 O O . SER A 1 81 ? -2.847 3.974 9.989 1.00 82.19 81 SER A O 1
ATOM 646 N N . ARG A 1 82 ? -2.680 2.774 11.878 1.00 85.06 82 ARG A N 1
ATOM 647 C CA . ARG A 1 82 ? -1.310 2.297 11.612 1.00 85.06 82 ARG A CA 1
ATOM 648 C C . ARG A 1 82 ? -1.258 1.453 10.339 1.00 85.06 82 ARG A C 1
ATOM 650 O O . ARG A 1 82 ? -0.342 1.625 9.537 1.00 85.06 82 ARG A O 1
ATOM 657 N N . TYR A 1 83 ? -2.235 0.567 10.164 1.00 83.12 83 TYR A N 1
ATOM 658 C CA . TYR A 1 83 ? -2.325 -0.308 9.002 1.00 83.12 83 TYR A CA 1
ATOM 659 C C . TYR A 1 83 ? -2.614 0.470 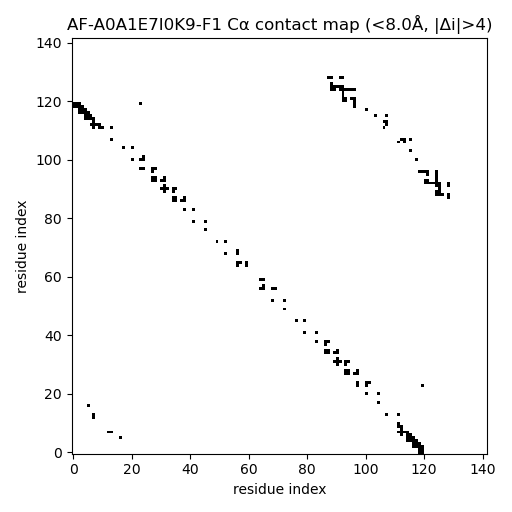7.709 1.00 83.12 83 TYR A C 1
ATOM 661 O O . TYR A 1 83 ? -1.908 0.270 6.722 1.00 83.12 83 TYR A O 1
ATOM 669 N N . ASP A 1 84 ? -3.564 1.414 7.719 1.00 81.12 84 ASP A N 1
ATOM 670 C CA . ASP A 1 84 ? -3.835 2.269 6.554 1.00 81.12 84 ASP A CA 1
ATOM 671 C C . ASP A 1 84 ? -2.610 3.105 6.168 1.00 81.12 84 ASP A C 1
ATOM 673 O O . ASP A 1 84 ? -2.243 3.145 4.998 1.00 81.12 84 ASP A O 1
ATOM 677 N N . ASN A 1 85 ? -1.909 3.688 7.146 1.00 81.88 85 ASN A N 1
ATOM 678 C CA . ASN A 1 85 ? -0.693 4.457 6.885 1.00 81.88 85 ASN A CA 1
ATOM 679 C C . ASN A 1 85 ? 0.411 3.595 6.241 1.00 81.88 85 ASN A C 1
ATOM 681 O O . ASN A 1 85 ? 1.131 4.058 5.360 1.00 81.88 85 ASN A O 1
ATOM 685 N N . HIS A 1 86 ? 0.539 2.326 6.642 1.00 82.69 86 HIS A N 1
ATOM 686 C CA . HIS A 1 86 ? 1.480 1.409 6.000 1.00 82.69 86 HIS A CA 1
ATOM 687 C C . HIS A 1 86 ? 1.087 1.102 4.548 1.00 82.69 86 HIS A C 1
ATOM 689 O O . HIS A 1 86 ? 1.931 1.210 3.659 1.00 82.69 86 HIS A O 1
ATOM 695 N N . LEU A 1 87 ? -0.187 0.781 4.292 1.00 81.44 87 LEU A N 1
ATOM 696 C CA . LEU A 1 87 ? -0.692 0.524 2.937 1.00 81.44 87 LEU A CA 1
ATOM 697 C C . LEU A 1 87 ? -0.579 1.753 2.030 1.00 81.44 87 LEU A C 1
ATOM 699 O O . LEU A 1 87 ? -0.267 1.632 0.848 1.00 81.44 87 LEU A O 1
ATOM 703 N N . HIS A 1 88 ? -0.825 2.935 2.586 1.00 81.94 88 HIS A N 1
ATOM 704 C CA . HIS A 1 88 ? -0.722 4.204 1.887 1.00 81.94 88 HIS A CA 1
ATOM 705 C C . HIS A 1 88 ? 0.708 4.479 1.409 1.00 81.94 88 HIS A C 1
ATOM 707 O O . HIS A 1 88 ? 0.918 4.732 0.223 1.00 81.94 88 HIS A O 1
ATOM 713 N N . LYS A 1 89 ? 1.697 4.342 2.302 1.00 82.12 89 LYS A N 1
ATOM 714 C CA . LYS A 1 89 ? 3.119 4.463 1.947 1.00 82.12 89 LYS A CA 1
ATOM 715 C C . LYS A 1 89 ? 3.527 3.448 0.887 1.00 82.12 89 LYS A C 1
ATOM 717 O O . LYS A 1 89 ? 4.156 3.817 -0.100 1.00 82.12 89 LYS A O 1
ATOM 722 N N . ALA A 1 90 ? 3.104 2.195 1.058 1.00 79.31 90 ALA A N 1
ATOM 723 C CA . ALA A 1 90 ? 3.396 1.139 0.100 1.00 79.31 90 ALA A CA 1
ATOM 724 C C . ALA A 1 90 ? 2.822 1.464 -1.292 1.00 79.31 90 ALA A C 1
ATOM 726 O O . ALA A 1 90 ? 3.521 1.277 -2.290 1.00 79.31 90 ALA A O 1
ATOM 727 N N . SER A 1 91 ? 1.588 1.987 -1.368 1.00 80.50 91 SER A N 1
ATOM 728 C CA . SER A 1 91 ? 0.944 2.426 -2.620 1.00 80.50 91 SER A CA 1
ATOM 729 C C . SER A 1 91 ? 1.764 3.515 -3.323 1.00 80.50 91 SER A C 1
ATOM 731 O O . SER A 1 91 ? 2.065 3.386 -4.511 1.00 80.50 91 SER A O 1
ATOM 733 N N . HIS A 1 92 ? 2.229 4.525 -2.580 1.00 81.12 92 HIS A N 1
ATOM 734 C CA . HIS A 1 92 ? 3.125 5.570 -3.095 1.00 81.12 92 HIS A CA 1
ATOM 735 C C . HIS A 1 92 ? 4.457 5.011 -3.618 1.00 81.12 92 HIS A C 1
ATOM 737 O O . HIS A 1 92 ? 4.875 5.349 -4.727 1.00 81.12 92 HIS A O 1
ATOM 743 N N . GLY A 1 93 ? 5.080 4.069 -2.902 1.00 78.88 93 GLY A N 1
ATOM 744 C CA . GLY A 1 93 ? 6.281 3.375 -3.382 1.00 78.88 93 GLY A CA 1
ATOM 745 C C . GLY A 1 93 ? 6.065 2.633 -4.710 1.00 78.88 93 GLY A C 1
ATOM 746 O O . GLY A 1 93 ? 6.901 2.710 -5.615 1.00 78.88 93 GLY A O 1
ATOM 747 N N . TRP A 1 94 ? 4.916 1.970 -4.887 1.00 80.69 94 TRP A N 1
ATOM 748 C CA . TRP A 1 94 ? 4.567 1.303 -6.151 1.00 80.69 94 TRP A CA 1
ATOM 749 C C . TRP A 1 94 ? 4.265 2.289 -7.284 1.00 80.69 94 TRP A C 1
ATOM 751 O O . TRP A 1 94 ? 4.707 2.057 -8.411 1.00 80.69 94 TRP A O 1
ATOM 761 N N . ARG A 1 95 ? 3.594 3.412 -7.001 1.00 81.69 95 ARG A N 1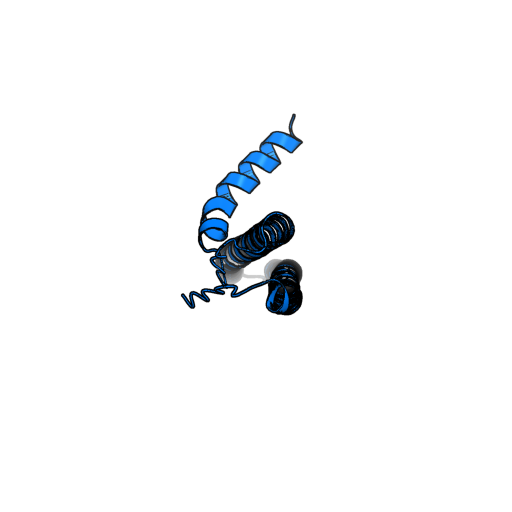
ATOM 762 C CA . ARG A 1 95 ? 3.358 4.482 -7.987 1.00 81.69 95 ARG A CA 1
ATOM 763 C C . ARG A 1 95 ? 4.668 5.100 -8.474 1.00 81.69 95 ARG A C 1
ATOM 765 O O . ARG A 1 95 ? 4.900 5.146 -9.677 1.00 81.69 95 ARG A O 1
ATOM 772 N N . LYS A 1 96 ? 5.582 5.444 -7.563 1.00 82.56 96 LYS A N 1
ATOM 773 C CA . LYS A 1 96 ? 6.911 5.957 -7.932 1.00 82.56 96 LYS A CA 1
ATOM 774 C C . LYS A 1 96 ? 7.736 4.928 -8.711 1.00 82.56 96 LYS A C 1
ATOM 776 O O . LYS A 1 96 ? 8.459 5.280 -9.638 1.00 82.56 96 LYS A O 1
ATOM 781 N N . THR A 1 97 ? 7.599 3.642 -8.376 1.00 80.62 97 THR A N 1
ATOM 782 C CA . THR A 1 97 ? 8.219 2.550 -9.146 1.00 80.62 97 THR A CA 1
ATOM 783 C C . THR A 1 97 ? 7.699 2.529 -10.585 1.00 80.62 97 THR A C 1
ATOM 785 O O . THR A 1 97 ? 8.501 2.449 -11.512 1.00 80.62 97 THR A O 1
ATOM 788 N N . ARG A 1 98 ? 6.380 2.657 -10.788 1.00 82.38 98 ARG A N 1
ATOM 789 C CA . ARG A 1 98 ? 5.773 2.762 -12.124 1.00 82.38 98 ARG A CA 1
ATOM 790 C C . ARG A 1 98 ? 6.330 3.958 -12.894 1.00 82.38 98 ARG A C 1
ATOM 792 O O . ARG A 1 98 ? 6.743 3.797 -14.037 1.00 82.38 98 ARG A O 1
ATOM 799 N N . ASP A 1 99 ? 6.375 5.130 -12.270 1.00 83.62 99 ASP A N 1
ATOM 800 C CA . ASP A 1 99 ? 6.811 6.361 -12.935 1.00 83.62 99 ASP A CA 1
ATOM 801 C C . ASP A 1 99 ? 8.292 6.291 -13.344 1.00 83.62 99 ASP A C 1
ATOM 803 O O . ASP A 1 99 ? 8.636 6.623 -14.478 1.00 83.62 99 ASP A O 1
ATOM 807 N N . ASN A 1 100 ? 9.156 5.733 -12.489 1.00 81.88 100 ASN A N 1
ATOM 808 C CA . ASN A 1 100 ? 10.556 5.464 -12.835 1.00 81.88 100 ASN A CA 1
ATOM 809 C C . ASN A 1 100 ? 10.698 4.448 -13.982 1.00 81.88 100 ASN A C 1
ATOM 811 O O . ASN A 1 100 ? 11.571 4.597 -14.835 1.00 81.88 100 ASN A O 1
ATOM 815 N N . LEU A 1 101 ? 9.852 3.414 -14.031 1.00 80.31 101 LEU A N 1
ATOM 816 C CA . LEU A 1 101 ? 9.856 2.454 -15.138 1.00 80.31 101 LEU A CA 1
ATOM 817 C C . LEU A 1 101 ? 9.403 3.103 -16.454 1.00 80.31 101 LEU A C 1
ATOM 819 O O . LEU A 1 101 ? 9.996 2.828 -17.493 1.00 80.31 101 LEU A O 1
ATOM 823 N N . ILE A 1 102 ? 8.412 3.996 -16.424 1.00 82.38 102 ILE A N 1
ATOM 824 C CA . ILE A 1 102 ? 7.978 4.761 -17.604 1.00 82.38 102 ILE A CA 1
ATOM 825 C C . ILE A 1 102 ? 9.099 5.689 -18.093 1.00 82.38 102 ILE A C 1
ATOM 827 O O . ILE A 1 102 ? 9.357 5.756 -19.296 1.00 82.38 102 ILE A O 1
ATOM 831 N N . LEU A 1 103 ? 9.811 6.356 -17.179 1.00 84.31 103 LEU A N 1
ATOM 832 C CA . LEU A 1 103 ? 10.974 7.178 -17.527 1.00 84.31 103 LEU A CA 1
ATOM 833 C C . LEU A 1 103 ? 12.070 6.339 -18.191 1.00 84.31 103 LEU A C 1
ATOM 835 O O . LEU A 1 103 ? 12.502 6.670 -19.294 1.00 84.31 103 LEU A O 1
ATOM 839 N N . ASN A 1 104 ? 12.423 5.195 -17.603 1.00 77.06 104 ASN A N 1
ATOM 840 C CA . ASN A 1 104 ? 13.376 4.246 -18.181 1.00 77.06 104 ASN A CA 1
ATOM 841 C C . ASN A 1 104 ? 12.942 3.747 -19.573 1.00 77.06 104 ASN A C 1
ATOM 843 O O . ASN A 1 104 ? 13.778 3.543 -20.454 1.00 77.06 104 ASN A O 1
ATOM 847 N N . LEU A 1 105 ? 11.638 3.556 -19.802 1.00 79.50 105 LEU A N 1
ATOM 848 C CA . LEU A 1 105 ? 11.112 3.202 -21.121 1.00 79.50 105 LEU A CA 1
ATOM 849 C C . LEU A 1 105 ? 11.333 4.337 -22.126 1.00 79.50 105 LEU A C 1
ATOM 851 O O . LEU A 1 105 ? 11.771 4.083 -23.247 1.00 79.50 105 LEU A O 1
ATOM 855 N N . SER A 1 106 ? 11.062 5.579 -21.720 1.00 79.62 106 SER A N 1
ATOM 856 C CA . SER A 1 106 ? 11.263 6.760 -22.563 1.00 79.62 106 SER A CA 1
ATOM 857 C C . SER A 1 106 ? 12.738 6.981 -22.915 1.00 79.62 106 SER A C 1
ATOM 859 O O . SER A 1 106 ? 13.058 7.260 -24.070 1.00 79.62 106 SER A O 1
ATOM 861 N N . GLU A 1 107 ? 13.649 6.763 -21.962 1.00 79.69 107 GLU A N 1
ATOM 862 C CA . GLU A 1 107 ? 15.093 6.830 -22.193 1.00 79.69 107 GLU A CA 1
ATOM 863 C C . GLU A 1 107 ? 15.556 5.744 -23.162 1.00 79.69 107 GLU A C 1
ATOM 865 O O . GLU A 1 107 ? 16.311 6.037 -24.079 1.00 79.69 107 GLU A O 1
ATOM 870 N N . LEU A 1 108 ? 15.048 4.514 -23.039 1.00 75.88 108 LEU A N 1
ATOM 871 C CA . LEU A 1 108 ? 15.398 3.418 -23.947 1.00 75.88 108 LEU A CA 1
ATOM 872 C C . LEU A 1 108 ? 14.897 3.632 -25.381 1.00 75.88 108 LEU A C 1
ATOM 874 O O . LEU A 1 108 ? 15.529 3.161 -26.327 1.00 75.88 108 LEU A O 1
ATOM 878 N N . ILE A 1 109 ? 13.752 4.301 -25.546 1.00 77.94 109 ILE A N 1
ATOM 879 C CA . ILE A 1 109 ? 13.221 4.677 -26.863 1.00 77.94 109 ILE A CA 1
ATOM 880 C C . ILE A 1 109 ? 14.114 5.745 -27.509 1.00 77.94 109 ILE A C 1
ATOM 882 O O . ILE A 1 109 ? 14.382 5.663 -28.708 1.00 77.94 109 ILE A O 1
ATOM 886 N N . ASN A 1 110 ? 14.580 6.719 -26.723 1.00 78.50 110 ASN A N 1
ATOM 887 C CA . ASN A 1 110 ? 15.406 7.827 -27.207 1.00 78.50 110 ASN A CA 1
ATOM 888 C C . ASN A 1 110 ? 16.881 7.438 -27.411 1.00 78.50 110 ASN A C 1
ATOM 890 O O . ASN A 1 110 ? 17.505 7.901 -28.364 1.00 78.50 110 ASN A O 1
ATOM 894 N N . ASP A 1 111 ? 17.429 6.570 -26.559 1.00 75.44 111 ASP A N 1
ATOM 895 C CA . ASP A 1 111 ? 18.763 5.988 -26.693 1.00 75.44 111 ASP A CA 1
ATOM 896 C C . ASP A 1 111 ? 18.743 4.463 -26.433 1.00 75.44 111 ASP A C 1
ATOM 898 O O . ASP A 1 111 ? 18.815 3.997 -25.289 1.00 75.44 111 ASP A O 1
ATOM 902 N N . PRO A 1 112 ? 18.734 3.639 -27.496 1.00 66.19 112 PRO A N 1
ATOM 903 C CA . PRO A 1 112 ? 18.682 2.184 -27.371 1.00 66.19 112 PRO A CA 1
ATOM 904 C C . PRO A 1 112 ? 19.969 1.557 -26.801 1.00 66.19 112 PRO A C 1
ATOM 906 O O . PRO A 1 112 ? 19.980 0.355 -26.501 1.00 66.19 112 PRO A O 1
ATOM 909 N N . TYR A 1 113 ?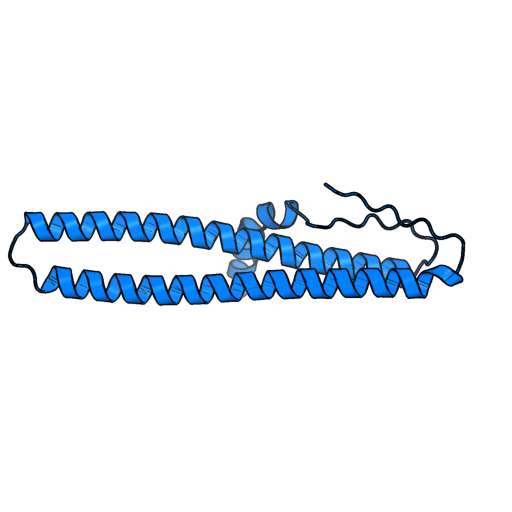 21.054 2.329 -26.658 1.00 68.00 113 TYR A N 1
ATOM 910 C CA . TYR A 1 113 ? 22.317 1.878 -26.068 1.00 68.00 113 TYR A CA 1
ATOM 911 C C . TYR A 1 113 ? 22.432 2.192 -24.573 1.00 68.00 113 TYR A C 1
ATOM 913 O O . TYR A 1 113 ? 23.349 1.676 -23.925 1.00 68.00 113 TYR A O 1
ATOM 921 N N . THR A 1 114 ? 21.490 2.956 -24.014 1.00 68.62 114 THR A N 1
ATOM 922 C CA . THR A 1 114 ? 21.470 3.290 -22.590 1.00 68.62 114 THR A CA 1
ATOM 923 C C . THR A 1 114 ? 21.364 2.026 -21.723 1.00 68.62 114 THR A C 1
ATOM 925 O O . THR A 1 114 ? 20.616 1.075 -22.000 1.00 68.62 114 THR A O 1
ATOM 928 N N . ILE A 1 115 ? 22.176 1.991 -20.663 1.00 65.56 115 ILE A N 1
ATOM 929 C CA . ILE A 1 115 ? 22.160 0.935 -19.649 1.00 65.56 115 ILE A CA 1
ATOM 930 C C . ILE A 1 115 ? 21.083 1.303 -18.633 1.00 65.56 115 ILE A C 1
ATOM 932 O O . ILE A 1 115 ? 21.268 2.209 -17.828 1.00 65.56 115 ILE A O 1
ATOM 936 N N . LEU A 1 116 ? 19.962 0.587 -18.670 1.00 64.00 116 LEU A N 1
ATOM 937 C CA . LEU A 1 116 ? 18.880 0.784 -17.713 1.00 64.00 116 LEU A CA 1
ATOM 938 C C . LEU A 1 116 ? 19.162 0.053 -16.406 1.00 64.00 116 LEU A C 1
ATOM 940 O O . LEU A 1 116 ? 19.472 -1.142 -16.411 1.00 64.00 116 LEU A O 1
ATOM 944 N N . ASN A 1 117 ? 18.968 0.763 -15.299 1.00 63.03 117 ASN A N 1
ATOM 945 C CA . ASN A 1 117 ? 19.002 0.192 -13.962 1.00 63.03 117 ASN A CA 1
ATOM 946 C C . ASN A 1 117 ? 17.560 -0.065 -13.502 1.00 63.03 117 ASN A C 1
ATOM 948 O O . ASN A 1 117 ? 16.840 0.848 -13.094 1.00 63.03 117 ASN A O 1
ATOM 952 N N . LEU A 1 118 ? 17.105 -1.310 -13.643 1.00 62.59 118 LEU A N 1
ATOM 953 C CA . LEU A 1 118 ? 15.732 -1.693 -13.327 1.00 62.59 118 LEU A CA 1
ATOM 954 C C . LEU A 1 118 ? 15.611 -2.084 -11.856 1.00 62.59 118 LEU A C 1
ATOM 956 O O . LEU A 1 118 ? 16.075 -3.147 -11.441 1.00 62.59 118 LEU A O 1
ATOM 960 N N . GLN A 1 119 ? 14.935 -1.238 -11.080 1.00 65.44 119 GLN A N 1
ATOM 961 C CA . GLN A 1 119 ? 14.540 -1.561 -9.714 1.00 65.44 119 GLN A CA 1
ATOM 962 C C . GLN A 1 119 ? 13.136 -2.166 -9.693 1.00 65.44 119 GLN A C 1
ATOM 964 O O . GLN A 1 119 ? 12.201 -1.643 -10.291 1.00 65.44 119 GLN A O 1
ATOM 969 N N . THR A 1 120 ? 12.986 -3.271 -8.965 1.00 64.56 120 THR A N 1
ATOM 970 C CA . THR A 1 120 ? 11.699 -3.964 -8.778 1.00 64.56 120 THR A CA 1
ATOM 971 C C . THR A 1 120 ? 10.761 -3.230 -7.817 1.00 64.56 120 THR A C 1
ATOM 973 O O . THR A 1 120 ? 9.559 -3.483 -7.831 1.00 64.56 120 THR A O 1
ATOM 976 N N . TYR A 1 121 ? 11.310 -2.360 -6.966 1.00 68.44 121 TYR A N 1
ATOM 977 C CA . TYR A 1 121 ? 10.574 -1.543 -6.008 1.00 68.44 121 TYR A CA 1
ATOM 978 C C . TYR A 1 121 ? 11.414 -0.332 -5.585 1.00 68.44 121 TYR A C 1
ATOM 980 O O . TYR A 1 121 ? 12.605 -0.494 -5.312 1.00 68.44 121 TYR A O 1
ATOM 988 N N . CYS A 1 122 ? 10.802 0.852 -5.511 1.00 70.19 122 CYS A N 1
ATOM 989 C CA . CYS A 1 122 ? 11.448 2.102 -5.114 1.00 70.19 122 CYS A CA 1
ATOM 990 C C . CYS A 1 122 ? 11.056 2.491 -3.670 1.00 70.19 122 CYS A C 1
ATOM 992 O O . CYS A 1 122 ? 9.996 3.091 -3.469 1.00 70.19 122 CYS A O 1
ATOM 994 N N . PRO A 1 123 ? 11.896 2.194 -2.657 1.00 70.94 123 PRO A N 1
ATOM 995 C CA . PRO A 1 123 ? 11.592 2.496 -1.253 1.00 70.94 123 PRO A CA 1
ATOM 996 C C . PRO A 1 123 ? 11.551 4.003 -0.961 1.00 70.94 123 PRO A C 1
ATOM 998 O O . PRO A 1 123 ? 10.811 4.446 -0.090 1.00 70.94 123 PRO A O 1
ATOM 1001 N N . GLU A 1 124 ? 12.260 4.823 -1.741 1.00 73.56 124 GLU A N 1
ATOM 1002 C CA . GLU A 1 124 ? 12.209 6.285 -1.612 1.00 73.56 124 GLU A CA 1
ATOM 1003 C C . GLU A 1 124 ? 10.813 6.873 -1.884 1.00 73.56 124 GLU A C 1
ATOM 1005 O O . GLU A 1 124 ? 10.549 8.022 -1.534 1.00 73.56 124 GLU A O 1
ATOM 1010 N N . GLY A 1 125 ? 9.932 6.141 -2.576 1.00 63.59 125 GLY A N 1
ATOM 1011 C CA . GLY A 1 125 ? 8.538 6.560 -2.753 1.00 63.59 125 GLY A CA 1
ATOM 1012 C C . GLY A 1 125 ? 7.703 6.381 -1.487 1.00 63.59 125 GLY A C 1
ATOM 1013 O O . GLY A 1 125 ? 6.785 7.156 -1.253 1.00 63.59 125 GLY A O 1
ATOM 1014 N N . GLU A 1 126 ? 8.054 5.428 -0.620 1.00 75.00 126 GLU A N 1
ATOM 1015 C CA . GLU A 1 126 ? 7.394 5.264 0.682 1.00 75.00 126 GLU A CA 1
ATOM 1016 C C . GLU A 1 126 ? 7.773 6.380 1.665 1.00 75.00 126 GLU A C 1
ATOM 1018 O O . GLU A 1 126 ? 6.977 6.752 2.532 1.00 75.00 126 GLU A O 1
ATOM 1023 N N . GLU A 1 127 ? 8.998 6.895 1.545 1.00 70.44 127 GLU A N 1
ATOM 1024 C CA . GLU A 1 127 ? 9.547 7.926 2.425 1.00 70.44 127 GLU A CA 1
ATOM 1025 C C . GLU A 1 127 ? 8.968 9.311 2.101 1.00 70.44 127 GLU A C 1
ATOM 1027 O O . GLU A 1 127 ? 8.564 10.033 3.012 1.00 70.44 127 GLU A O 1
ATOM 1032 N N . LYS A 1 128 ? 8.810 9.629 0.806 1.00 64.50 128 LYS A N 1
ATOM 1033 C CA . LYS A 1 128 ? 8.237 10.901 0.328 1.00 64.50 128 LYS A CA 1
ATOM 1034 C C . LYS A 1 128 ? 6.711 10.980 0.363 1.00 64.50 128 LYS A C 1
ATOM 1036 O O . LYS A 1 128 ? 6.167 12.072 0.227 1.00 64.50 128 LYS A O 1
ATOM 1041 N N . ALA A 1 129 ? 6.023 9.866 0.620 1.00 63.41 129 ALA A N 1
ATOM 1042 C CA . ALA A 1 129 ? 4.561 9.805 0.713 1.00 63.41 129 ALA A CA 1
ATOM 1043 C C . ALA A 1 129 ? 3.962 10.861 1.663 1.00 63.41 129 ALA A C 1
ATOM 1045 O O . ALA A 1 129 ? 2.850 11.331 1.454 1.00 63.41 129 ALA A O 1
ATOM 1046 N N . ARG A 1 130 ? 4.697 11.244 2.718 1.00 59.78 130 ARG A N 1
ATOM 1047 C CA . ARG A 1 130 ? 4.238 12.234 3.704 1.00 59.78 130 ARG A CA 1
ATOM 1048 C C . ARG A 1 130 ? 4.388 13.684 3.238 1.00 59.78 130 ARG A C 1
ATOM 1050 O O . ARG A 1 130 ? 3.582 14.519 3.638 1.00 59.78 130 ARG A O 1
ATOM 1057 N N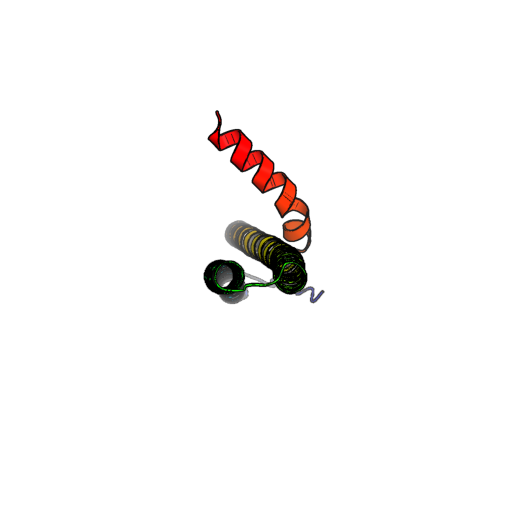 . ASP A 1 131 ? 5.409 13.964 2.436 1.00 60.16 131 ASP A N 1
ATOM 1058 C CA . ASP A 1 131 ? 5.742 15.316 1.986 1.00 60.16 131 ASP A CA 1
ATOM 1059 C C . ASP A 1 131 ? 4.924 15.680 0.739 1.00 60.16 131 ASP A C 1
ATOM 1061 O O . ASP A 1 131 ? 4.365 16.771 0.656 1.00 60.16 131 ASP A O 1
ATOM 1065 N N . GLU A 1 132 ? 4.748 14.729 -0.184 1.00 58.41 132 GLU A N 1
ATOM 1066 C CA . GLU A 1 132 ? 3.977 14.929 -1.420 1.00 58.41 132 GLU A CA 1
ATOM 1067 C C . GLU A 1 132 ? 2.471 15.105 -1.166 1.00 58.41 132 GLU A C 1
ATOM 1069 O O . GLU A 1 132 ? 1.814 15.898 -1.845 1.00 58.41 132 GLU A O 1
ATOM 1074 N N . ASP A 1 133 ? 1.913 14.420 -0.163 1.00 56.81 133 ASP A N 1
ATOM 1075 C CA . ASP A 1 133 ? 0.514 14.600 0.235 1.00 56.81 133 ASP A CA 1
ATOM 1076 C C . ASP A 1 133 ? 0.285 15.966 0.913 1.00 56.81 133 ASP A C 1
ATOM 1078 O O . ASP A 1 133 ? -0.732 16.613 0.658 1.00 56.81 133 ASP A O 1
ATOM 1082 N N . CYS A 1 134 ? 1.237 16.452 1.721 1.00 56.34 134 CYS A N 1
ATOM 1083 C CA . CYS A 1 134 ? 1.186 17.799 2.305 1.00 56.34 134 CYS A CA 1
ATOM 1084 C C . CYS A 1 134 ? 1.247 18.895 1.229 1.00 56.34 134 CYS A C 1
ATOM 1086 O O . CYS A 1 134 ? 0.457 19.842 1.281 1.00 56.34 134 CYS A O 1
ATOM 1088 N N . ASP A 1 135 ? 2.122 18.738 0.233 1.00 56.41 135 ASP A N 1
ATOM 1089 C CA . ASP A 1 135 ? 2.248 19.668 -0.895 1.00 56.41 135 ASP A CA 1
ATOM 1090 C C . ASP A 1 135 ? 1.000 19.662 -1.792 1.00 56.41 135 ASP A C 1
ATOM 1092 O O . ASP A 1 135 ? 0.537 20.717 -2.233 1.00 56.41 135 ASP A O 1
ATOM 1096 N N . ASN A 1 136 ? 0.416 18.488 -2.058 1.00 56.91 136 ASN A N 1
ATOM 1097 C CA . ASN A 1 136 ? -0.820 18.385 -2.841 1.00 56.91 136 ASN A CA 1
ATOM 1098 C C . ASN A 1 136 ? -2.026 18.971 -2.106 1.00 56.91 136 ASN A C 1
ATOM 1100 O O . ASN A 1 136 ? -2.856 19.626 -2.737 1.00 56.91 136 ASN A O 1
ATOM 1104 N N . ILE A 1 137 ? -2.120 18.788 -0.785 1.00 56.34 137 ILE A N 1
ATOM 1105 C CA . ILE A 1 137 ? -3.147 19.457 0.015 1.00 56.34 137 ILE A CA 1
ATOM 1106 C C . ILE A 1 137 ? -2.942 20.970 -0.067 1.00 56.34 137 ILE A C 1
ATOM 1108 O O . ILE A 1 137 ? -3.891 21.668 -0.400 1.00 56.34 137 ILE A O 1
ATOM 1112 N N . GLN A 1 138 ? -1.727 21.493 0.132 1.00 50.06 138 GLN A N 1
ATOM 1113 C CA . GLN A 1 138 ? -1.464 22.935 0.009 1.00 50.06 138 GLN A CA 1
ATOM 1114 C C . GLN A 1 138 ? -1.844 23.510 -1.364 1.00 50.06 138 GLN A C 1
ATOM 1116 O O . GLN A 1 138 ? -2.398 24.604 -1.423 1.00 50.06 138 GLN A O 1
ATOM 1121 N N . LYS A 1 139 ? -1.611 22.771 -2.455 1.00 52.91 139 LYS A N 1
ATOM 1122 C CA . LYS A 1 139 ? -2.006 23.182 -3.813 1.00 52.91 139 LYS A CA 1
ATOM 1123 C C . LYS A 1 139 ? -3.514 23.168 -4.063 1.00 52.91 139 LYS A C 1
ATOM 1125 O O . LYS 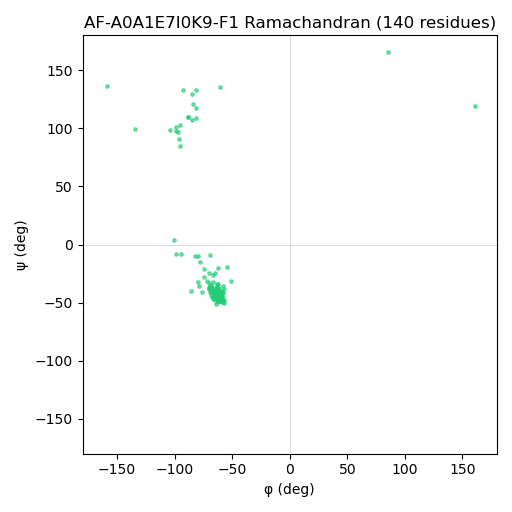A 1 139 ? -3.965 23.878 -4.946 1.00 52.91 139 LYS A O 1
ATOM 1130 N N . LEU A 1 140 ? -4.290 22.377 -3.320 1.00 51.03 140 LEU A N 1
ATOM 1131 C CA . LEU A 1 140 ? -5.757 22.369 -3.411 1.00 51.03 140 LEU A CA 1
ATOM 1132 C C . LEU A 1 140 ? -6.409 23.558 -2.684 1.00 51.03 140 LEU A C 1
ATOM 1134 O O . LEU A 1 140 ? -7.592 23.819 -2.893 1.00 51.03 140 LEU A O 1
ATOM 1138 N N . TRP A 1 141 ? -5.658 24.257 -1.827 1.00 48.97 141 TRP A N 1
ATOM 1139 C CA . TRP A 1 141 ? -6.110 25.438 -1.082 1.00 48.97 141 TRP A CA 1
ATOM 1140 C C . TRP A 1 141 ? -5.653 26.776 -1.700 1.00 48.97 141 TRP A C 1
ATOM 1142 O O . TRP A 1 141 ? -5.923 27.826 -1.114 1.00 48.97 141 TRP A O 1
ATOM 1152 N N . LEU A 1 142 ? -4.980 26.743 -2.857 1.00 44.56 142 LEU A N 1
ATOM 1153 C CA . LEU A 1 142 ? -4.551 27.901 -3.656 1.00 44.56 142 LEU A CA 1
ATOM 1154 C C . LEU A 1 142 ? -5.301 27.935 -4.991 1.00 44.56 142 LEU A C 1
ATOM 1156 O O . LEU A 1 142 ? -5.632 29.058 -5.429 1.00 44.56 142 LEU A O 1
#

Foldseek 3Di:
DDWDWDADPDPPCLVVVLVVLVVLLVVLVVLLVVLVVVLVVLVVVLVVVLVVLVVVLVPDDDPVVNVVSVVVNVVSVVVSVVVSLVSLLQSQFSVVLSVLSVVLNVVCVVPVRDTDTRDSTGNVSSVCSVVVVVVVVVVVVD

Mean predicted aligned error: 10.86 Å

Radius of gyration: 22.6 Å; Cα contacts (8 Å, |Δi|>4): 119; chains: 1; bounding box: 52×36×66 Å

Nearest PDB structures (foldseek):
  2y3a-assembly1_B  TM=7.217E-01  e=3.945E+00  Mus musculus

Secondary structure (DSSP, 8-state):
---EEE---SGGGHHHHHHHHHHHHHHHHHHHHHHHHHHHHHHHHHHHHHHHHHHHHHH---HHHHHHHHHHHHHHHHHHHHHHHHHHHHHHHHHHHHHHHHHHHHHHHH-TT--EEE-S--THHHHHHHHHHHHHHHHHT-